Protein AF-A0A258BQK6-F1 (afdb_monomer_lite)

Foldseek 3Di:
DAALDDDDDPPDPDDSVRVVCVCVVVVVDHPHHDPCVVVPPDDCVVVVVVVVVVVVVVVVVDDDPVVVVCVVVVPDPDD

pLDDT: mean 91.46, std 11.14, range [39.84, 98.5]

Sequence (79 aa):
RRHGRLIAREMDLFAPPSWLAVHIGQNNYPEGLDPLIEHRGIDAREYLAKLRAGMAAEAARLPSHETYIAGLIGAAAAA

Radius of gyration: 19.47 Å; chains: 1; bounding box: 47×33×44 Å

Secondary structure (DSSP, 8-state):
-TT------TT-SS-HHHHHHHHHHTT---SS--GGGGGG-S-SHHHHHHHHHHHHHHHTTSPPHHHHHHHHHT-PPP-

Structure (mmCIF, N/CA/C/O backbone):
data_AF-A0A258BQK6-F1
#
_entry.id   AF-A0A258BQK6-F1
#
loop_
_atom_site.group_PDB
_atom_site.id
_atom_site.type_symbol
_atom_site.label_atom_id
_atom_site.label_alt_id
_atom_site.label_comp_id
_atom_site.label_asym_id
_atom_site.label_entity_id
_atom_site.label_seq_id
_atom_site.pdbx_PDB_ins_code
_atom_site.Cartn_x
_atom_site.Cartn_y
_atom_site.Cartn_z
_atom_site.occupancy
_atom_site.B_iso_or_equiv
_atom_site.auth_seq_id
_atom_site.auth_comp_id
_atom_site.auth_asym_id
_atom_site.auth_atom_id
_atom_site.pdbx_PDB_model_num
ATOM 1 N N . ARG A 1 1 ? 10.566 3.886 -14.136 1.00 72.56 1 ARG A N 1
ATOM 2 C CA . ARG A 1 1 ? 9.822 3.457 -15.345 1.00 72.56 1 ARG A CA 1
ATOM 3 C C . ARG A 1 1 ? 10.155 2.025 -15.761 1.00 72.56 1 ARG A C 1
ATOM 5 O O . ARG A 1 1 ? 9.268 1.196 -15.661 1.00 72.56 1 ARG A O 1
ATOM 12 N N . ARG A 1 2 ? 11.412 1.695 -16.099 1.00 89.12 2 ARG A N 1
ATOM 13 C CA . ARG A 1 2 ? 11.759 0.376 -16.668 1.00 89.12 2 ARG A CA 1
ATOM 14 C C . ARG A 1 2 ? 11.426 -0.855 -15.804 1.00 89.12 2 ARG A C 1
ATOM 16 O O . ARG A 1 2 ? 10.900 -1.813 -16.338 1.00 89.12 2 ARG A O 1
ATOM 23 N N . HIS A 1 3 ? 11.691 -0.827 -14.492 1.00 93.56 3 HIS A N 1
ATOM 24 C CA . HIS A 1 3 ? 11.548 -2.021 -13.626 1.00 93.56 3 HIS A CA 1
ATOM 25 C C . HIS A 1 3 ? 10.861 -1.764 -12.274 1.00 93.56 3 HIS A C 1
ATOM 27 O O . HIS A 1 3 ? 11.186 -2.399 -11.278 1.00 93.56 3 HIS A O 1
ATOM 33 N N . GLY A 1 4 ? 9.995 -0.749 -12.183 1.00 93.38 4 GLY A N 1
ATOM 34 C CA . GLY A 1 4 ? 9.182 -0.522 -10.974 1.00 93.38 4 GLY A CA 1
ATOM 35 C C . GLY A 1 4 ? 9.937 -0.212 -9.669 1.00 93.38 4 GLY A C 1
ATOM 36 O O . GLY A 1 4 ? 9.345 -0.294 -8.600 1.00 93.38 4 GLY A O 1
ATOM 37 N N . ARG A 1 5 ? 11.230 0.141 -9.722 1.00 93.75 5 ARG A N 1
ATOM 38 C CA . ARG A 1 5 ? 12.022 0.459 -8.522 1.00 93.75 5 ARG A CA 1
ATOM 39 C C . ARG A 1 5 ? 11.567 1.761 -7.864 1.00 93.75 5 ARG A C 1
ATOM 41 O O . ARG A 1 5 ? 11.466 2.786 -8.537 1.00 93.75 5 ARG A O 1
ATOM 48 N N . LEU A 1 6 ? 11.388 1.711 -6.547 1.00 93.94 6 LEU A N 1
ATOM 49 C CA . LEU A 1 6 ? 11.057 2.841 -5.681 1.00 93.94 6 LEU A CA 1
ATOM 50 C C . LEU A 1 6 ? 12.171 2.969 -4.640 1.00 93.94 6 LEU A C 1
ATOM 52 O O . LEU A 1 6 ? 12.344 2.085 -3.805 1.00 93.94 6 LEU A O 1
ATOM 56 N N . ILE A 1 7 ? 12.974 4.027 -4.747 1.00 91.31 7 ILE A N 1
ATOM 57 C CA . ILE A 1 7 ? 14.167 4.232 -3.918 1.00 91.31 7 ILE A CA 1
ATOM 58 C C . ILE A 1 7 ? 13.833 5.297 -2.880 1.00 91.31 7 ILE A C 1
ATOM 60 O O . ILE A 1 7 ? 13.569 6.437 -3.256 1.00 91.31 7 ILE A O 1
ATOM 64 N N . ALA A 1 8 ? 13.847 4.913 -1.605 1.00 90.00 8 ALA A N 1
ATOM 65 C CA . ALA A 1 8 ? 13.669 5.839 -0.493 1.00 90.00 8 ALA A CA 1
ATOM 66 C C . ALA A 1 8 ? 14.937 6.667 -0.253 1.00 90.00 8 ALA A C 1
ATOM 68 O O . ALA A 1 8 ? 16.055 6.167 -0.408 1.00 90.00 8 ALA A O 1
ATOM 69 N N . ARG A 1 9 ? 14.755 7.917 0.163 1.00 90.12 9 ARG A N 1
ATOM 70 C CA . ARG A 1 9 ? 15.803 8.827 0.639 1.00 90.12 9 ARG A CA 1
ATOM 71 C C . ARG A 1 9 ? 15.572 9.146 2.115 1.00 90.12 9 ARG A C 1
ATOM 73 O O . ARG A 1 9 ? 14.453 9.029 2.604 1.00 90.12 9 ARG A O 1
ATOM 80 N N . GLU A 1 10 ? 16.625 9.564 2.816 1.00 85.69 10 GLU A N 1
ATOM 81 C CA . GLU A 1 10 ? 16.622 9.721 4.284 1.00 85.69 10 GLU A CA 1
ATOM 82 C C . GLU A 1 10 ? 15.504 10.622 4.828 1.00 85.69 10 GLU A C 1
ATOM 84 O O . GLU A 1 10 ? 14.995 10.368 5.914 1.00 85.69 10 GLU A O 1
ATOM 89 N N . MET A 1 11 ? 15.089 11.637 4.069 1.00 90.94 11 MET A N 1
ATOM 90 C CA . MET A 1 11 ? 14.080 12.618 4.488 1.00 90.94 11 MET A CA 1
ATOM 91 C C . MET A 1 11 ? 12.778 12.526 3.678 1.00 90.94 11 MET A C 1
ATOM 93 O O . MET A 1 11 ? 12.017 13.493 3.618 1.00 90.94 11 MET A O 1
ATOM 97 N N . ASP A 1 12 ? 12.516 11.392 3.020 1.00 92.81 12 ASP A N 1
ATOM 98 C CA . ASP A 1 12 ? 11.273 11.209 2.270 1.00 92.81 12 ASP A CA 1
ATOM 99 C C . ASP A 1 12 ? 10.075 11.050 3.219 1.00 92.81 12 ASP A C 1
ATOM 101 O O . ASP A 1 12 ? 10.022 10.137 4.041 1.00 92.81 12 ASP A O 1
ATOM 105 N N . LEU A 1 13 ? 9.059 11.904 3.047 1.00 94.31 13 LEU A N 1
ATOM 106 C CA . LEU A 1 13 ? 7.788 11.808 3.777 1.00 94.31 13 LEU A CA 1
ATOM 107 C C . LEU A 1 13 ? 7.003 10.533 3.418 1.00 94.31 13 LEU A C 1
ATOM 109 O O . LEU A 1 13 ? 6.302 9.965 4.254 1.00 94.31 13 LEU A O 1
ATOM 113 N N . PHE A 1 14 ? 7.099 10.097 2.161 1.00 95.25 14 PHE A N 1
ATOM 114 C CA . PHE A 1 14 ? 6.383 8.937 1.641 1.00 95.25 14 PHE A CA 1
ATOM 115 C C . PHE A 1 14 ? 7.336 7.767 1.419 1.00 95.25 14 PHE A C 1
ATOM 117 O O . PHE A 1 14 ? 8.225 7.820 0.569 1.00 95.25 14 PHE A O 1
ATOM 124 N N . ALA A 1 15 ? 7.088 6.677 2.142 1.00 93.56 15 ALA A N 1
ATOM 125 C CA . ALA A 1 15 ? 7.811 5.428 1.963 1.00 93.56 15 ALA A CA 1
ATOM 126 C C . ALA A 1 15 ? 7.499 4.779 0.592 1.00 93.56 15 ALA A C 1
ATOM 128 O O . ALA A 1 15 ? 6.465 5.071 -0.021 1.00 93.56 15 ALA A O 1
ATOM 129 N N . PRO A 1 16 ? 8.335 3.835 0.117 1.00 95.62 16 PRO A N 1
ATOM 130 C CA . PRO A 1 16 ? 8.108 3.127 -1.142 1.00 95.62 16 PRO A CA 1
ATOM 131 C C . PRO A 1 16 ? 6.701 2.518 -1.310 1.00 95.62 16 PRO A C 1
ATOM 133 O O . PRO A 1 16 ? 6.146 2.658 -2.398 1.00 95.62 16 PRO A O 1
ATOM 136 N N . PRO A 1 17 ? 6.049 1.918 -0.289 1.00 95.81 17 PRO A N 1
ATOM 137 C CA . PRO A 1 17 ? 4.675 1.426 -0.442 1.00 95.81 17 PRO A CA 1
ATOM 138 C C . PRO A 1 17 ? 3.655 2.526 -0.779 1.00 95.81 17 PRO A C 1
ATOM 140 O O . PRO A 1 17 ? 2.732 2.286 -1.556 1.00 95.81 17 PRO A O 1
ATOM 143 N N . SER A 1 18 ? 3.837 3.742 -0.254 1.00 96.25 18 SER A N 1
ATOM 144 C CA . SER A 1 18 ? 2.969 4.886 -0.560 1.00 96.25 18 SER A CA 1
ATOM 145 C C . SER A 1 18 ? 3.118 5.311 -2.019 1.00 96.25 18 SER A C 1
ATOM 147 O O . SER A 1 18 ? 2.125 5.502 -2.718 1.00 96.25 18 SER A O 1
ATOM 149 N N . TRP A 1 19 ? 4.356 5.380 -2.515 1.00 95.50 19 TRP A N 1
ATOM 150 C CA . TRP A 1 19 ? 4.608 5.657 -3.929 1.00 95.50 19 TRP A CA 1
ATOM 151 C C . TRP A 1 19 ? 4.079 4.549 -4.845 1.00 95.50 19 TRP 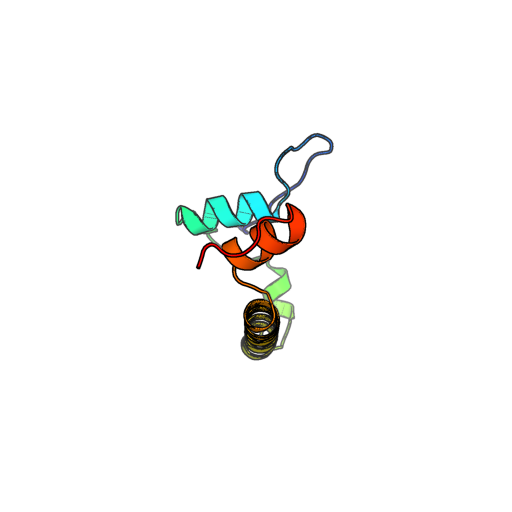A C 1
ATOM 153 O O . TRP A 1 19 ? 3.517 4.854 -5.896 1.00 95.50 19 TRP A O 1
ATOM 163 N N . LEU A 1 20 ? 4.184 3.278 -4.440 1.00 96.50 20 LEU A N 1
ATOM 164 C CA . LEU A 1 20 ? 3.589 2.158 -5.173 1.00 96.50 20 LEU A CA 1
ATOM 165 C C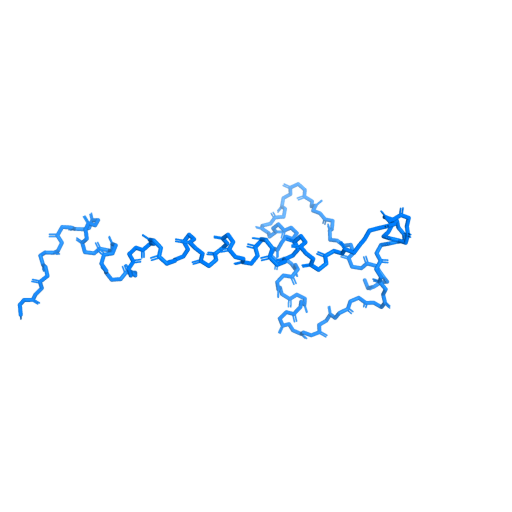 . LEU A 1 20 ? 2.073 2.334 -5.316 1.00 96.50 20 LEU A C 1
ATOM 167 O O . LEU A 1 20 ? 1.546 2.184 -6.418 1.00 96.50 20 LEU A O 1
ATOM 171 N N . ALA A 1 21 ? 1.386 2.684 -4.225 1.00 97.62 21 ALA A N 1
ATOM 172 C CA . ALA A 1 21 ? -0.056 2.912 -4.230 1.00 97.62 21 ALA A CA 1
ATOM 173 C C . ALA A 1 21 ? -0.456 4.049 -5.184 1.00 97.62 21 ALA A C 1
ATOM 175 O O . ALA A 1 21 ? -1.401 3.886 -5.954 1.00 97.62 21 ALA A O 1
ATOM 176 N N . VAL A 1 22 ? 0.292 5.160 -5.197 1.00 96.94 22 VAL A N 1
ATOM 177 C CA . VAL A 1 22 ? 0.057 6.277 -6.130 1.00 96.94 22 VAL A CA 1
ATOM 178 C C . VAL A 1 22 ? 0.262 5.836 -7.579 1.00 96.94 22 VAL A C 1
ATOM 180 O O . VAL A 1 22 ? -0.618 6.047 -8.410 1.00 96.94 22 VAL A O 1
ATOM 183 N N . HIS A 1 23 ? 1.392 5.193 -7.890 1.00 96.81 23 HIS A N 1
ATOM 184 C CA . HIS A 1 23 ? 1.703 4.756 -9.251 1.00 96.81 23 HIS A CA 1
ATOM 185 C C . HIS A 1 23 ? 0.648 3.792 -9.801 1.00 96.81 23 HIS A C 1
ATOM 187 O O . HIS A 1 23 ? 0.109 4.030 -10.879 1.00 96.81 23 HIS A O 1
ATOM 193 N N . ILE A 1 24 ? 0.308 2.739 -9.056 1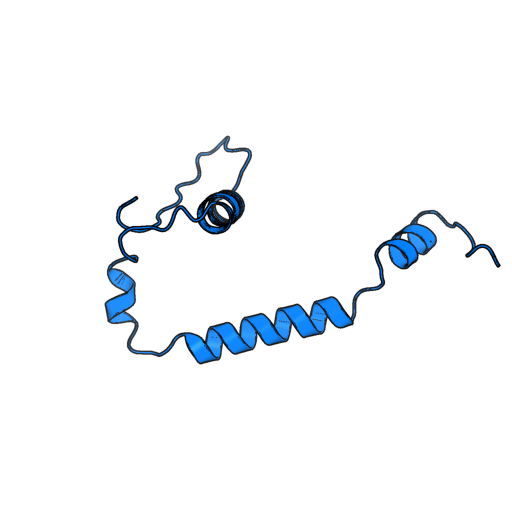.00 96.56 24 ILE A N 1
ATOM 194 C CA . ILE A 1 24 ? -0.677 1.747 -9.503 1.00 96.56 24 ILE A CA 1
ATOM 195 C C . ILE A 1 24 ? -2.090 2.343 -9.527 1.00 96.56 24 ILE A C 1
ATOM 197 O O . ILE A 1 24 ? -2.811 2.144 -10.502 1.00 96.56 24 ILE A O 1
ATOM 201 N N . GLY A 1 25 ? -2.467 3.136 -8.518 1.00 97.25 25 GLY A N 1
ATOM 202 C CA . GLY A 1 25 ? -3.772 3.803 -8.460 1.00 97.25 25 GLY A CA 1
ATOM 203 C C . GLY A 1 25 ? -4.014 4.787 -9.610 1.00 97.25 25 GLY A C 1
ATOM 204 O O . GLY A 1 25 ? -5.154 4.993 -10.014 1.00 97.25 25 GLY A O 1
ATOM 205 N N . GLN A 1 26 ? -2.947 5.350 -10.182 1.00 97.69 26 GLN A N 1
ATOM 206 C CA . GLN A 1 26 ? -2.994 6.226 -11.358 1.00 97.69 26 GLN A CA 1
ATOM 207 C C . GLN A 1 26 ? -2.684 5.498 -12.676 1.00 97.69 26 GLN A C 1
ATOM 209 O O . GLN A 1 26 ? -2.477 6.145 -13.701 1.00 97.69 26 GLN A O 1
ATOM 214 N N . ASN A 1 27 ? -2.645 4.161 -12.672 1.00 96.44 27 ASN A N 1
ATOM 215 C CA . ASN A 1 27 ? -2.324 3.328 -13.835 1.00 96.44 27 ASN A CA 1
ATOM 216 C C . ASN A 1 27 ? -0.938 3.598 -14.456 1.00 96.44 27 ASN A C 1
ATOM 218 O O . ASN A 1 27 ? -0.704 3.338 -15.636 1.00 96.44 27 ASN A O 1
ATOM 222 N N . ASN A 1 28 ? 0.007 4.100 -13.665 1.00 96.00 28 ASN A N 1
ATOM 223 C CA . ASN A 1 28 ? 1.398 4.296 -14.057 1.00 96.00 28 ASN A CA 1
ATOM 224 C C . ASN A 1 28 ? 2.209 3.023 -13.772 1.00 96.00 28 ASN A C 1
ATOM 226 O O . ASN A 1 28 ? 2.948 2.935 -12.788 1.00 96.00 28 ASN A O 1
ATOM 230 N N . TYR A 1 29 ? 2.031 2.025 -14.634 1.00 95.88 29 TYR A N 1
ATOM 231 C CA . TYR A 1 29 ? 2.699 0.731 -14.527 1.00 95.88 29 TYR A CA 1
ATOM 232 C C . TYR A 1 29 ? 4.142 0.781 -15.054 1.00 95.88 29 TYR A C 1
ATOM 234 O O . TYR A 1 29 ? 4.445 1.545 -15.977 1.00 95.88 29 TYR A O 1
ATOM 242 N N . PRO A 1 30 ? 5.059 -0.025 -14.489 1.00 95.69 30 PRO A N 1
ATOM 243 C CA . PRO A 1 30 ? 6.387 -0.174 -15.060 1.00 95.69 30 PRO A CA 1
ATOM 244 C C . PRO A 1 30 ? 6.339 -0.940 -16.388 1.00 95.69 30 PRO A C 1
ATOM 246 O O . PRO A 1 30 ? 5.456 -1.761 -16.614 1.00 95.69 30 PRO A O 1
ATOM 249 N N . GLU A 1 31 ? 7.327 -0.697 -17.245 1.00 95.62 31 GLU A N 1
ATOM 250 C CA . GLU A 1 31 ? 7.460 -1.384 -18.543 1.00 95.62 31 GLU A CA 1
ATOM 251 C C . GLU A 1 31 ? 7.877 -2.856 -18.388 1.00 95.62 31 GLU A C 1
ATOM 253 O O . GLU A 1 31 ? 7.624 -3.674 -19.267 1.00 95.62 31 GLU A O 1
ATOM 258 N N . GLY A 1 32 ? 8.506 -3.196 -17.264 1.00 93.44 32 GLY A N 1
ATOM 259 C CA . GLY A 1 32 ? 8.949 -4.539 -16.923 1.00 93.44 32 GLY A CA 1
ATOM 260 C C . GLY A 1 32 ? 9.064 -4.743 -15.413 1.00 93.44 32 GLY A C 1
ATOM 261 O O . GLY A 1 32 ? 8.905 -3.815 -14.613 1.00 93.44 32 GLY A O 1
ATOM 262 N N . LEU A 1 33 ? 9.339 -5.984 -15.020 1.00 92.38 33 LEU A N 1
ATOM 263 C CA . LEU A 1 33 ? 9.561 -6.386 -13.629 1.00 92.38 33 LEU A CA 1
ATOM 264 C C . LEU A 1 33 ? 11.054 -6.337 -13.273 1.00 92.38 33 LEU A C 1
ATOM 266 O O . LEU A 1 33 ? 11.895 -6.083 -14.134 1.00 92.38 33 LEU A O 1
ATOM 270 N N . ASP A 1 34 ? 11.403 -6.560 -12.003 1.00 92.56 34 ASP A N 1
ATOM 271 C CA . ASP A 1 34 ? 12.814 -6.736 -11.643 1.00 92.56 34 ASP A CA 1
ATOM 272 C C . ASP A 1 34 ? 13.358 -8.024 -12.300 1.00 92.56 34 ASP A C 1
ATOM 274 O O . ASP A 1 34 ? 12.722 -9.068 -12.142 1.00 92.56 34 ASP A O 1
ATOM 278 N N . PRO A 1 35 ? 14.507 -7.986 -13.008 1.00 91.06 35 PRO A N 1
ATOM 279 C CA . PRO A 1 35 ? 15.036 -9.146 -13.732 1.00 91.06 35 PRO A CA 1
ATOM 280 C C . PRO A 1 35 ? 15.244 -10.393 -12.867 1.00 91.06 35 PRO A C 1
ATOM 282 O O . PRO A 1 35 ? 15.165 -11.512 -13.364 1.00 91.06 35 PRO A O 1
ATOM 285 N N . LEU A 1 36 ? 15.465 -10.228 -11.557 1.00 91.88 36 LEU A N 1
ATOM 286 C CA . LEU A 1 36 ? 15.648 -11.367 -10.660 1.00 91.88 36 LEU A CA 1
ATOM 287 C C . LEU A 1 36 ? 14.382 -12.221 -10.499 1.00 91.88 36 LEU A C 1
ATOM 289 O O . LEU A 1 36 ? 14.481 -13.368 -10.062 1.00 91.88 36 LEU A O 1
ATOM 293 N N . ILE A 1 37 ? 13.200 -11.704 -10.864 1.00 91.31 37 ILE A N 1
ATOM 294 C CA . ILE A 1 37 ? 11.938 -12.442 -10.738 1.00 91.31 37 ILE A CA 1
ATOM 295 C C . ILE A 1 37 ? 11.923 -13.717 -11.592 1.00 91.31 37 ILE A C 1
ATOM 297 O O . ILE A 1 37 ? 11.305 -14.705 -11.197 1.00 91.31 37 ILE A O 1
ATOM 301 N N . GLU A 1 38 ? 12.639 -13.723 -12.718 1.00 89.81 38 GLU A N 1
ATOM 302 C CA . GLU A 1 38 ? 12.709 -14.858 -13.645 1.00 89.81 38 GLU A CA 1
ATOM 303 C C . GLU A 1 38 ? 13.411 -16.071 -13.020 1.00 89.81 38 GLU A C 1
ATOM 305 O O . GLU A 1 38 ? 13.087 -17.216 -13.327 1.00 89.81 38 GLU A O 1
ATOM 310 N N . HIS A 1 39 ? 14.311 -15.839 -12.062 1.00 93.56 39 HIS A N 1
ATOM 311 C CA . HIS A 1 39 ? 15.049 -16.895 -11.369 1.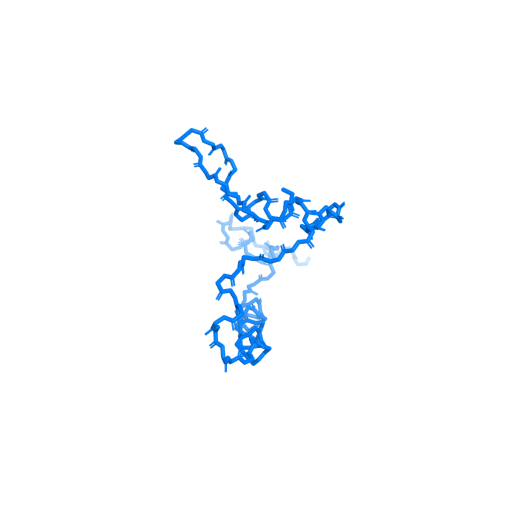00 93.56 39 HIS A CA 1
ATOM 312 C C . HIS A 1 39 ? 14.277 -17.517 -10.200 1.00 93.56 39 HIS A C 1
ATOM 314 O O . HIS A 1 39 ? 14.754 -18.473 -9.590 1.00 93.56 39 HIS A O 1
ATOM 320 N N . ARG A 1 40 ? 13.088 -16.998 -9.862 1.00 90.75 40 ARG A N 1
ATOM 321 C CA . ARG A 1 40 ? 12.319 -17.440 -8.689 1.00 90.75 40 ARG A CA 1
ATOM 322 C C . ARG A 1 40 ? 11.874 -18.906 -8.795 1.00 90.75 40 ARG A C 1
ATOM 324 O O . ARG A 1 40 ? 11.759 -19.567 -7.769 1.00 90.75 40 ARG A O 1
ATOM 331 N N . GLY A 1 41 ? 11.586 -19.402 -10.003 1.00 90.31 41 GLY A N 1
ATOM 332 C CA . GLY A 1 41 ? 11.247 -20.812 -10.262 1.00 90.31 41 GLY A CA 1
ATOM 333 C C . GLY A 1 41 ? 9.953 -21.332 -9.612 1.00 90.31 41 GLY A C 1
ATOM 334 O O . GLY A 1 41 ? 9.668 -22.521 -9.697 1.00 90.31 41 GLY A O 1
ATOM 335 N N . ILE A 1 42 ? 9.166 -20.465 -8.966 1.00 89.25 42 ILE A N 1
ATOM 336 C CA . ILE A 1 42 ? 7.906 -20.814 -8.295 1.00 89.25 42 ILE A CA 1
ATOM 337 C C . ILE A 1 42 ? 6.798 -19.825 -8.668 1.00 89.25 42 ILE A C 1
ATOM 339 O O . ILE A 1 42 ? 7.053 -18.634 -8.881 1.00 89.25 42 ILE A O 1
ATOM 343 N N . ASP A 1 43 ? 5.552 -20.301 -8.697 1.00 89.81 43 ASP A N 1
ATOM 344 C CA . ASP A 1 43 ? 4.367 -19.460 -8.898 1.00 89.81 43 ASP A CA 1
ATOM 345 C C . ASP A 1 43 ? 4.107 -18.592 -7.651 1.00 89.81 43 ASP A C 1
ATOM 347 O O . ASP A 1 43 ? 4.273 -19.019 -6.507 1.00 89.81 43 ASP A O 1
ATOM 351 N N . ALA A 1 44 ? 3.790 -17.312 -7.838 1.00 91.31 44 ALA A N 1
ATOM 352 C CA . ALA A 1 44 ? 3.507 -16.381 -6.744 1.00 91.31 44 ALA A CA 1
ATOM 353 C C . ALA A 1 44 ? 2.033 -16.387 -6.333 1.00 91.31 44 ALA A C 1
ATOM 355 O O . ALA A 1 44 ? 1.715 -15.921 -5.239 1.00 91.31 44 ALA A O 1
ATOM 356 N N . ARG A 1 45 ? 1.135 -16.909 -7.178 1.00 94.88 45 ARG A N 1
ATOM 357 C CA . ARG A 1 45 ? -0.317 -16.811 -6.984 1.00 94.88 45 ARG A CA 1
ATOM 358 C C . ARG A 1 45 ? -0.785 -17.425 -5.675 1.00 94.88 45 ARG A C 1
ATOM 360 O O . ARG A 1 45 ? -1.564 -16.792 -4.971 1.00 94.88 45 ARG A O 1
ATOM 367 N N . GLU A 1 46 ? -0.272 -18.594 -5.303 1.00 94.81 46 GLU A N 1
ATOM 368 C CA . GLU A 1 46 ? -0.637 -19.226 -4.030 1.00 94.81 46 GLU A CA 1
ATOM 369 C C . GLU A 1 46 ? -0.217 -18.382 -2.824 1.00 94.81 46 GLU A C 1
ATOM 371 O O . GLU A 1 46 ? -0.972 -18.226 -1.866 1.00 94.81 46 GLU A O 1
ATOM 376 N N . TYR A 1 47 ? 0.982 -17.801 -2.872 1.00 94.69 47 TYR A N 1
ATOM 377 C CA . TYR A 1 47 ? 1.468 -16.934 -1.805 1.00 94.69 47 TYR A CA 1
ATOM 378 C C . TYR A 1 47 ? 0.648 -15.640 -1.717 1.00 94.69 47 TYR A C 1
ATOM 380 O O . TYR A 1 47 ? 0.216 -15.254 -0.632 1.00 94.69 47 TYR A O 1
ATOM 388 N N . LEU A 1 48 ? 0.349 -15.011 -2.857 1.00 96.56 48 LEU A N 1
ATOM 389 C CA . LEU A 1 48 ? -0.519 -13.833 -2.923 1.00 96.56 48 LEU A CA 1
ATOM 390 C C . LEU A 1 48 ? -1.940 -14.136 -2.420 1.00 96.56 48 LEU A C 1
ATOM 392 O O . LEU A 1 48 ? -2.530 -13.312 -1.724 1.00 96.56 48 LEU A O 1
ATOM 396 N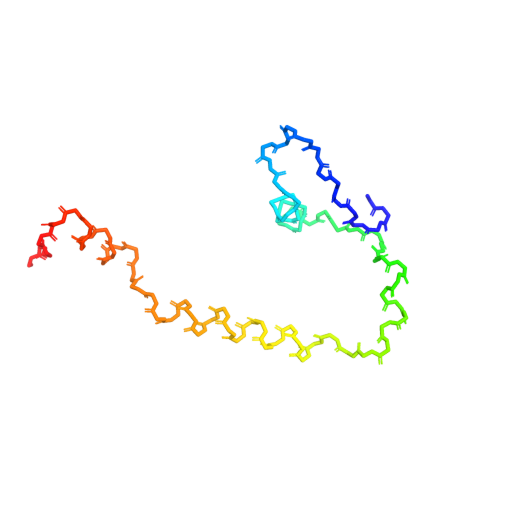 N . ALA A 1 49 ? -2.475 -15.325 -2.711 1.00 97.94 49 ALA A N 1
ATOM 397 C CA . ALA A 1 49 ? -3.772 -15.764 -2.204 1.00 97.94 49 ALA A CA 1
ATOM 398 C C . ALA A 1 49 ? -3.766 -15.913 -0.674 1.00 97.94 49 ALA A C 1
ATOM 400 O O . ALA A 1 49 ? -4.698 -15.449 -0.017 1.00 97.94 49 ALA A O 1
ATOM 401 N N . LYS A 1 50 ? -2.695 -16.477 -0.096 1.00 97.62 50 LYS A N 1
ATOM 402 C CA . LYS A 1 50 ? -2.517 -16.559 1.364 1.00 97.62 50 LYS A CA 1
ATOM 403 C C . LYS A 1 50 ? -2.464 -15.171 2.006 1.00 97.62 50 LYS A C 1
ATOM 405 O O . LYS A 1 50 ? -3.152 -14.941 2.997 1.00 97.62 50 LYS A O 1
ATOM 410 N N . LEU A 1 51 ? -1.716 -14.233 1.416 1.00 98.00 51 LEU A N 1
ATOM 411 C CA . LEU A 1 51 ? -1.661 -12.845 1.890 1.00 98.00 51 LEU A CA 1
ATOM 412 C C . LEU A 1 51 ? -3.042 -12.179 1.855 1.00 98.00 51 LEU A C 1
ATOM 414 O O . LEU A 1 51 ? -3.462 -11.585 2.846 1.00 98.00 51 LEU A O 1
ATOM 418 N N . ARG A 1 52 ? -3.779 -12.328 0.747 1.00 98.25 52 ARG A N 1
ATOM 419 C CA . ARG A 1 52 ? -5.147 -11.806 0.613 1.00 98.25 52 ARG A CA 1
ATOM 420 C C . ARG A 1 52 ? -6.081 -12.386 1.676 1.00 98.25 52 ARG A C 1
ATOM 422 O O . ARG A 1 52 ? -6.844 -11.638 2.281 1.00 98.25 52 ARG A O 1
ATOM 429 N N . ALA A 1 53 ? -6.023 -13.699 1.898 1.00 98.50 53 ALA A N 1
ATOM 430 C CA . ALA A 1 53 ? -6.848 -14.372 2.897 1.00 98.50 53 ALA A CA 1
ATOM 431 C C . ALA A 1 53 ? -6.541 -13.871 4.316 1.00 98.50 53 ALA A C 1
ATOM 433 O O . ALA A 1 53 ? -7.469 -13.567 5.060 1.00 98.50 53 ALA A O 1
ATOM 434 N N . GLY A 1 54 ? -5.258 -13.710 4.659 1.00 98.50 54 GLY A N 1
ATOM 435 C CA . GLY A 1 54 ? -4.836 -13.141 5.940 1.00 98.50 54 GLY A CA 1
ATOM 436 C C . GLY A 1 54 ? -5.374 -11.725 6.155 1.00 98.50 54 GLY A C 1
ATOM 437 O O . GLY A 1 54 ? -6.015 -11.467 7.169 1.00 98.50 54 GLY A O 1
ATOM 438 N N . MET A 1 55 ? -5.206 -10.831 5.172 1.00 98.44 55 MET A N 1
ATOM 439 C CA . MET A 1 55 ? -5.724 -9.455 5.254 1.00 98.44 55 MET A CA 1
ATOM 440 C C . MET A 1 55 ? -7.244 -9.419 5.451 1.00 98.44 55 MET A C 1
ATOM 442 O O . MET A 1 55 ? -7.735 -8.678 6.299 1.00 98.44 55 MET A O 1
ATOM 446 N N . ALA A 1 56 ? -7.992 -10.234 4.701 1.00 98.50 56 ALA A N 1
ATOM 447 C CA . ALA A 1 56 ? -9.447 -10.301 4.823 1.00 98.50 56 ALA A CA 1
ATOM 448 C C . ALA A 1 56 ? -9.890 -10.847 6.191 1.00 98.50 56 ALA A C 1
ATOM 450 O O . ALA A 1 56 ? -10.824 -10.319 6.792 1.00 98.50 56 ALA A O 1
ATOM 451 N N . ALA A 1 57 ? -9.207 -11.877 6.698 1.00 98.38 57 ALA A N 1
ATOM 452 C CA . ALA A 1 57 ? -9.519 -12.490 7.984 1.00 98.38 57 ALA A CA 1
ATOM 453 C C . ALA A 1 57 ? -9.246 -11.558 9.172 1.00 98.38 57 ALA A C 1
ATOM 455 O O . ALA A 1 57 ? -9.982 -11.613 10.155 1.00 98.38 57 ALA A O 1
ATOM 456 N N . GLU A 1 58 ? -8.198 -10.731 9.108 1.00 98.25 58 GLU A N 1
ATOM 457 C CA . GLU A 1 58 ? -7.943 -9.709 10.130 1.00 98.25 58 GLU A CA 1
ATOM 458 C C . GLU A 1 58 ? -8.948 -8.561 10.026 1.00 98.25 58 GLU A C 1
ATOM 460 O O . GLU A 1 58 ? -9.547 -8.189 11.029 1.00 98.25 58 GLU A O 1
ATOM 465 N N . ALA A 1 59 ? -9.220 -8.055 8.817 1.00 97.88 59 ALA A N 1
ATOM 466 C CA . ALA A 1 59 ? -10.201 -6.988 8.619 1.00 97.88 59 ALA A CA 1
ATOM 467 C C . ALA A 1 59 ? -11.596 -7.368 9.148 1.00 97.88 59 ALA A C 1
ATOM 469 O O . ALA A 1 59 ? -12.264 -6.540 9.757 1.00 97.88 59 ALA A O 1
ATOM 470 N N . ALA A 1 60 ? -12.008 -8.630 8.981 1.00 97.81 60 ALA A N 1
ATOM 471 C CA . ALA A 1 60 ? -13.283 -9.138 9.490 1.00 97.81 60 ALA A CA 1
ATOM 472 C C . ALA A 1 60 ? -13.363 -9.227 11.027 1.00 97.81 60 ALA A C 1
ATOM 474 O O . ALA A 1 60 ? -14.462 -9.308 11.571 1.00 97.81 60 ALA A O 1
ATOM 475 N N . ARG A 1 61 ? -12.223 -9.239 11.732 1.00 97.75 61 ARG A N 1
ATOM 476 C CA . ARG A 1 61 ? -12.163 -9.260 13.205 1.00 97.75 61 ARG A CA 1
ATOM 477 C C . ARG A 1 61 ? -12.156 -7.867 13.823 1.00 97.75 61 ARG A C 1
ATOM 479 O O . ARG A 1 61 ? -12.354 -7.746 15.031 1.00 97.75 61 ARG A O 1
ATOM 486 N N . LEU A 1 62 ? -11.896 -6.834 13.026 1.00 96.88 62 LEU A N 1
ATOM 487 C CA . LEU A 1 62 ? -11.860 -5.464 13.515 1.00 96.88 62 LEU A CA 1
ATOM 488 C C . LEU A 1 62 ? -13.283 -4.909 13.667 1.00 96.88 62 LEU A C 1
ATOM 490 O O . LEU A 1 62 ? -14.158 -5.215 12.853 1.00 96.88 62 LEU A O 1
ATOM 494 N N . PRO A 1 63 ? -13.534 -4.077 14.692 1.00 96.56 63 PRO A N 1
ATOM 495 C CA . PRO A 1 63 ? -14.787 -3.347 14.794 1.00 96.56 63 PRO A CA 1
ATOM 496 C C . PRO A 1 63 ? -14.944 -2.377 13.619 1.00 96.56 63 PRO A C 1
ATOM 498 O O . PRO A 1 63 ? -13.972 -1.971 12.975 1.00 96.56 63 PRO A O 1
ATOM 501 N N . SER A 1 64 ? -16.182 -1.942 13.385 1.00 95.94 64 SER A N 1
ATOM 502 C CA . SER A 1 64 ? -16.414 -0.799 12.508 1.00 95.94 64 SER A CA 1
ATOM 503 C C . SER A 1 64 ? -15.691 0.442 13.048 1.00 95.94 64 SER A C 1
ATOM 505 O O . SER A 1 64 ? -15.420 0.557 14.248 1.00 95.94 64 SER A O 1
ATOM 507 N N . HIS A 1 65 ? -15.421 1.399 12.163 1.00 95.50 65 HIS A N 1
ATOM 508 C CA . HIS A 1 65 ? -14.810 2.667 12.551 1.00 95.50 65 HIS A CA 1
ATOM 509 C C . HIS A 1 65 ? -15.627 3.398 13.630 1.00 95.50 65 HIS A C 1
ATOM 511 O O . HIS A 1 65 ? -15.063 3.871 14.614 1.00 95.50 65 HIS A O 1
ATOM 517 N N . GLU A 1 66 ? -16.953 3.431 13.480 1.00 95.25 66 GLU A N 1
ATOM 518 C CA . GLU A 1 66 ? -17.870 4.055 14.438 1.00 95.25 66 GLU A CA 1
ATOM 519 C C . GLU A 1 66 ? -17.805 3.373 15.810 1.00 95.25 66 GLU A C 1
ATOM 521 O O . GLU A 1 66 ? -17.608 4.040 16.825 1.00 95.25 66 GLU A O 1
ATOM 526 N N . THR A 1 67 ? -17.885 2.038 15.840 1.00 95.94 67 THR A N 1
ATOM 527 C CA . THR A 1 67 ? -17.791 1.248 17.078 1.00 95.94 67 THR A CA 1
ATOM 528 C C . THR A 1 67 ? -16.457 1.478 17.787 1.00 95.94 67 THR A C 1
ATOM 530 O O . THR A 1 67 ? -16.419 1.615 19.009 1.00 95.94 67 THR A O 1
ATOM 533 N N . TYR A 1 68 ? -15.362 1.546 17.025 1.00 95.06 68 TYR A N 1
ATOM 534 C CA . TYR A 1 68 ? -14.036 1.810 17.572 1.00 95.06 68 TYR A CA 1
ATOM 535 C C . TYR A 1 68 ? -13.939 3.208 18.199 1.00 95.06 68 TYR A C 1
ATOM 537 O O . TYR A 1 68 ? -13.456 3.339 19.324 1.00 95.06 68 TYR A O 1
ATOM 545 N N . ILE A 1 69 ? -14.444 4.243 17.514 1.00 95.31 69 ILE A N 1
ATOM 546 C CA . ILE A 1 69 ? -14.471 5.614 18.045 1.00 95.31 69 ILE A CA 1
ATOM 547 C C . ILE A 1 69 ? -15.310 5.683 19.320 1.00 95.31 69 ILE A C 1
ATOM 549 O O . ILE A 1 69 ? -14.826 6.213 20.316 1.00 95.31 69 ILE A O 1
ATOM 553 N N . ALA A 1 70 ? -16.531 5.140 19.314 1.00 94.31 70 ALA A N 1
ATOM 554 C CA . ALA A 1 70 ? -17.426 5.185 20.470 1.00 94.31 70 ALA A CA 1
ATOM 555 C C . ALA A 1 70 ? -16.774 4.578 21.726 1.00 94.31 70 ALA A C 1
ATOM 557 O O . ALA A 1 70 ? -16.828 5.175 22.803 1.00 94.31 70 ALA A O 1
ATOM 558 N N . GLY A 1 71 ? -16.076 3.446 21.565 1.00 93.25 71 GLY A N 1
ATOM 559 C CA . GLY A 1 71 ? -15.318 2.801 22.640 1.00 93.25 71 GLY A CA 1
ATOM 560 C C . GLY A 1 71 ? -14.100 3.599 23.122 1.00 93.25 71 GLY A C 1
ATOM 561 O O . GLY A 1 71 ? -13.790 3.563 24.309 1.00 93.25 71 GLY A O 1
ATOM 562 N N . LEU A 1 72 ? -13.428 4.343 22.236 1.00 93.19 72 LEU A N 1
ATOM 563 C CA . LEU A 1 72 ? -12.283 5.193 22.589 1.00 93.19 72 LEU A CA 1
ATOM 564 C C . LEU A 1 72 ? -12.681 6.467 23.337 1.00 93.19 72 LEU A C 1
ATOM 566 O O . LEU A 1 72 ? -11.993 6.863 24.275 1.00 93.19 72 LEU A O 1
ATOM 570 N N . ILE A 1 73 ? -13.753 7.132 22.899 1.00 92.56 73 ILE A N 1
ATOM 571 C CA . ILE A 1 73 ? -14.147 8.449 23.428 1.00 92.56 73 ILE A CA 1
ATOM 572 C C . ILE A 1 73 ? -15.206 8.364 24.535 1.00 92.56 73 ILE A C 1
A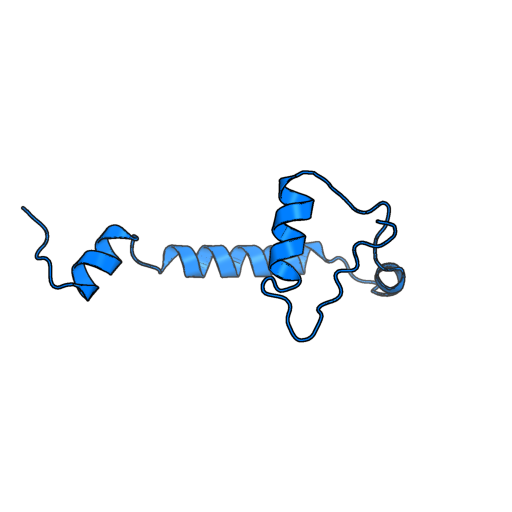TOM 574 O O . ILE A 1 73 ? -15.621 9.394 25.058 1.00 92.56 73 ILE A O 1
ATOM 578 N N . GLY A 1 74 ? -15.658 7.155 24.889 1.00 76.44 74 GLY A N 1
ATOM 579 C CA . GLY A 1 74 ? -16.663 6.935 25.932 1.00 76.44 74 GLY A CA 1
ATOM 580 C C . GLY A 1 74 ? -18.066 7.425 25.561 1.00 76.44 74 GLY A C 1
ATOM 581 O O . GLY A 1 74 ? -18.894 7.634 26.447 1.00 76.44 74 GLY A O 1
ATOM 582 N N . ALA A 1 75 ? -18.349 7.623 24.270 1.00 63.34 75 ALA A N 1
ATOM 583 C CA . ALA A 1 75 ? -19.690 7.967 23.820 1.00 63.34 75 ALA A CA 1
ATOM 584 C C . ALA A 1 75 ? -20.574 6.719 23.942 1.00 63.34 75 ALA A C 1
ATOM 586 O O . ALA A 1 75 ? -20.414 5.757 23.190 1.00 63.34 75 ALA A O 1
ATOM 587 N N . ALA A 1 76 ? -21.494 6.721 24.909 1.00 57.12 76 ALA A N 1
ATOM 588 C CA . ALA A 1 76 ? -22.559 5.730 24.964 1.00 57.12 76 ALA A CA 1
ATOM 589 C C . ALA A 1 76 ? -23.307 5.745 23.622 1.00 57.12 76 ALA A C 1
ATOM 591 O O . ALA A 1 76 ? -23.671 6.820 23.141 1.00 57.12 76 ALA A O 1
ATOM 592 N N . ALA A 1 77 ? -23.501 4.569 23.016 1.00 53.34 77 ALA A N 1
ATOM 593 C CA . ALA A 1 77 ? -24.308 4.427 21.811 1.00 53.34 77 ALA A CA 1
ATOM 594 C C . ALA A 1 77 ? -25.660 5.119 22.047 1.00 53.34 77 ALA A C 1
ATOM 596 O O . ALA A 1 77 ? -26.379 4.761 22.982 1.00 53.34 77 ALA A O 1
ATOM 597 N N . ALA A 1 78 ? -25.957 6.154 21.259 1.00 48.81 78 ALA A N 1
ATOM 598 C CA . ALA A 1 78 ? -27.256 6.805 21.306 1.00 48.81 78 ALA A CA 1
ATOM 599 C C . ALA A 1 78 ? -28.314 5.767 20.903 1.00 48.81 78 ALA A C 1
ATOM 601 O O . ALA A 1 78 ? -28.184 5.137 19.852 1.00 48.81 78 ALA A O 1
ATOM 602 N N . ALA A 1 79 ? -29.275 5.547 21.803 1.00 39.84 79 ALA A N 1
ATOM 603 C CA . ALA A 1 79 ? -30.403 4.632 21.644 1.00 39.84 79 ALA A CA 1
ATOM 604 C C . ALA A 1 79 ? -31.342 5.047 20.504 1.00 39.84 79 ALA A C 1
ATOM 606 O O . ALA A 1 79 ? -31.485 6.272 20.277 1.00 39.84 79 ALA A O 1
#